Protein AF-A0A3B9I9S1-F1 (afdb_monomer)

Nearest PDB structures (foldseek):
  3bwh-assembly1_A  TM=3.547E-01  e=9.417E+00  Cucurbita moschata

Structure (mmCIF, N/CA/C/O backbone):
data_AF-A0A3B9I9S1-F1
#
_entry.id   AF-A0A3B9I9S1-F1
#
loop_
_atom_site.group_PDB
_atom_site.id
_atom_site.type_symbol
_atom_site.label_atom_id
_atom_site.label_alt_id
_atom_site.label_comp_id
_atom_site.label_asym_id
_atom_site.label_entity_id
_atom_site.label_seq_id
_atom_site.pdbx_PDB_ins_code
_atom_site.Cartn_x
_atom_site.Cartn_y
_atom_site.Cartn_z
_atom_site.occupancy
_atom_site.B_iso_or_equiv
_atom_site.auth_seq_id
_atom_site.auth_comp_id
_atom_site.auth_asym_id
_atom_site.auth_atom_id
_atom_site.pdbx_PDB_model_num
ATOM 1 N N . TYR A 1 1 ? 21.618 24.614 -6.554 1.00 63.88 1 TYR A N 1
ATOM 2 C CA . TYR A 1 1 ? 21.859 23.264 -6.012 1.00 63.88 1 TYR A CA 1
ATOM 3 C C . TYR A 1 1 ? 21.319 23.094 -4.596 1.00 63.88 1 TYR A C 1
ATOM 5 O O . TYR A 1 1 ? 20.390 22.321 -4.433 1.00 63.88 1 TYR A O 1
ATOM 13 N N . GLU A 1 2 ? 21.793 23.833 -3.586 1.00 79.75 2 GLU A N 1
ATOM 14 C CA . GLU A 1 2 ? 21.319 23.652 -2.195 1.00 79.75 2 GLU A CA 1
ATOM 15 C C . GLU A 1 2 ? 19.832 24.021 -2.001 1.00 79.75 2 GLU A C 1
ATOM 17 O O . GLU A 1 2 ? 19.068 23.254 -1.423 1.00 79.75 2 GLU A O 1
ATOM 22 N N . SER A 1 3 ? 19.383 25.135 -2.592 1.00 87.31 3 SER A N 1
ATOM 23 C CA . SER A 1 3 ? 17.965 25.538 -2.574 1.00 87.31 3 SER A CA 1
ATOM 24 C C . SER A 1 3 ? 17.043 24.548 -3.303 1.00 87.31 3 SER A C 1
ATOM 26 O O . SER A 1 3 ? 15.944 24.273 -2.832 1.00 87.31 3 SER A O 1
ATOM 28 N N . GLU A 1 4 ? 17.492 23.968 -4.416 1.00 90.06 4 GLU A N 1
ATOM 29 C CA . GLU A 1 4 ? 16.727 22.968 -5.173 1.00 90.06 4 GLU A CA 1
ATOM 30 C C . GLU A 1 4 ? 16.601 21.651 -4.396 1.00 90.06 4 GLU A C 1
ATOM 32 O O . GLU A 1 4 ? 15.513 21.088 -4.300 1.00 90.06 4 GLU A O 1
ATOM 37 N N . TYR A 1 5 ? 17.690 21.204 -3.762 1.00 93.81 5 TYR A N 1
ATOM 38 C CA . TYR A 1 5 ? 17.679 20.048 -2.869 1.00 93.81 5 TYR A CA 1
ATOM 39 C C . TYR A 1 5 ? 16.697 20.235 -1.701 1.00 93.81 5 TYR A C 1
ATOM 41 O O . TYR A 1 5 ? 15.897 19.342 -1.418 1.00 93.81 5 TYR A O 1
ATOM 49 N N . ILE A 1 6 ? 16.715 21.407 -1.057 1.00 94.75 6 ILE A N 1
ATOM 50 C CA . ILE A 1 6 ? 15.795 21.737 0.042 1.00 94.75 6 ILE A CA 1
ATOM 51 C C . ILE A 1 6 ? 14.343 21.732 -0.445 1.00 94.75 6 ILE A C 1
ATOM 53 O O . ILE A 1 6 ? 13.492 21.110 0.190 1.00 94.75 6 ILE A O 1
ATOM 57 N N . ASN A 1 7 ? 14.058 22.361 -1.587 1.00 94.44 7 ASN A N 1
ATOM 58 C CA . ASN A 1 7 ? 12.709 22.397 -2.152 1.00 94.44 7 ASN A CA 1
ATOM 59 C C . ASN A 1 7 ? 12.191 20.990 -2.478 1.00 94.44 7 ASN A C 1
ATOM 61 O O . ASN A 1 7 ? 11.054 20.661 -2.140 1.00 94.44 7 ASN A O 1
ATOM 65 N N . ASN A 1 8 ? 13.036 20.132 -3.056 1.00 95.56 8 ASN A N 1
ATOM 66 C CA . ASN A 1 8 ? 12.685 18.741 -3.338 1.00 95.56 8 ASN A CA 1
ATOM 67 C C . ASN A 1 8 ? 12.404 17.955 -2.052 1.00 95.56 8 ASN A C 1
ATOM 69 O O . ASN A 1 8 ? 11.427 17.209 -1.988 1.00 95.56 8 ASN A O 1
ATOM 73 N N . LYS A 1 9 ? 13.214 18.150 -1.006 1.00 95.19 9 LYS A N 1
ATOM 74 C CA . LYS A 1 9 ? 12.996 17.510 0.296 1.00 95.19 9 LYS A CA 1
ATOM 75 C C . LYS A 1 9 ? 11.663 17.930 0.918 1.00 95.19 9 LYS A C 1
ATOM 77 O O . LYS A 1 9 ? 10.882 17.063 1.301 1.00 95.19 9 LYS A O 1
ATOM 82 N N . ILE A 1 10 ? 11.378 19.233 0.955 1.00 95.94 10 ILE A N 1
ATOM 83 C CA . ILE A 1 10 ? 10.111 19.774 1.475 1.00 95.94 10 ILE A CA 1
ATOM 84 C C . ILE A 1 10 ? 8.927 19.212 0.686 1.00 95.94 10 ILE A C 1
ATOM 86 O O . ILE A 1 10 ? 7.922 18.812 1.272 1.00 95.94 10 ILE A O 1
ATOM 90 N N . PHE A 1 11 ? 9.044 19.142 -0.640 1.00 96.12 11 PHE A N 1
ATOM 91 C CA . PHE A 1 11 ? 7.992 18.597 -1.489 1.00 96.12 11 PHE A CA 1
ATOM 92 C C . PHE A 1 11 ? 7.713 17.117 -1.188 1.00 96.12 11 PHE A C 1
ATOM 94 O O . PHE A 1 11 ? 6.556 16.735 -1.008 1.00 96.12 11 PHE A O 1
ATOM 101 N N . ILE A 1 12 ? 8.757 16.291 -1.065 1.00 95.88 12 ILE A N 1
ATOM 102 C CA . ILE A 1 12 ? 8.616 14.870 -0.710 1.00 95.88 12 ILE A CA 1
ATOM 103 C C . ILE A 1 12 ? 7.975 14.717 0.676 1.00 95.88 12 ILE A C 1
ATOM 105 O O . ILE A 1 12 ? 7.053 13.918 0.838 1.00 95.88 12 ILE A O 1
ATOM 109 N N . GLU A 1 13 ? 8.416 15.497 1.667 1.00 96.38 13 GLU A N 1
ATOM 110 C CA . GLU A 1 13 ? 7.846 15.483 3.020 1.00 96.38 13 GLU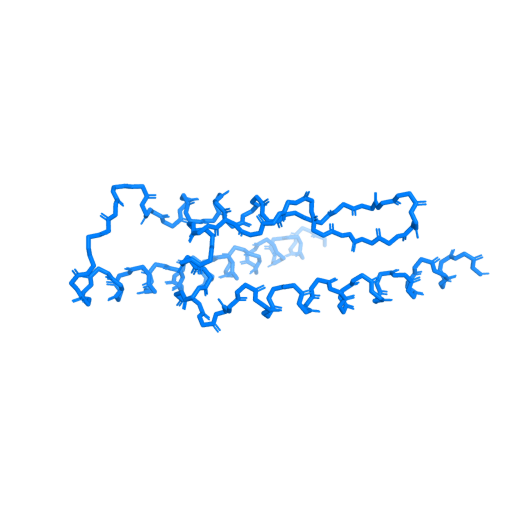 A CA 1
ATOM 111 C C . GLU A 1 13 ? 6.367 15.888 3.022 1.00 96.38 13 GLU A C 1
ATOM 113 O O . GLU A 1 13 ? 5.547 15.254 3.691 1.00 96.38 13 GLU A O 1
ATOM 118 N N . PHE A 1 14 ? 6.003 16.892 2.227 1.00 97.38 14 PHE A N 1
ATOM 119 C CA . PHE A 1 14 ? 4.623 17.335 2.070 1.00 97.38 14 PHE A CA 1
ATOM 120 C C . PHE A 1 14 ? 3.734 16.245 1.454 1.00 97.38 14 PHE A C 1
ATOM 122 O O . PHE A 1 14 ? 2.666 15.939 1.990 1.00 97.38 14 PHE A O 1
ATOM 129 N N . VAL A 1 15 ? 4.190 15.593 0.378 1.00 96.31 15 VAL A N 1
ATOM 130 C CA . VAL A 1 15 ? 3.471 14.467 -0.241 1.00 96.31 15 VAL A CA 1
ATOM 131 C C . VAL A 1 15 ? 3.332 13.303 0.744 1.00 96.31 15 VAL A C 1
ATOM 133 O O . VAL A 1 15 ? 2.238 12.754 0.903 1.00 96.31 15 VAL A O 1
ATOM 136 N N . ALA A 1 16 ? 4.402 12.958 1.464 1.00 93.94 16 ALA A N 1
ATOM 137 C CA . ALA A 1 16 ? 4.371 11.913 2.483 1.00 93.94 16 ALA A CA 1
ATOM 138 C C . ALA A 1 16 ? 3.364 12.230 3.601 1.00 93.94 16 ALA A C 1
ATOM 140 O O . ALA A 1 16 ? 2.650 11.337 4.067 1.00 93.94 16 ALA A O 1
ATOM 141 N N . LEU A 1 17 ? 3.259 13.499 4.008 1.00 95.38 17 LEU A N 1
ATOM 142 C CA . LEU A 1 17 ? 2.297 13.949 5.010 1.00 95.38 17 LEU A CA 1
ATOM 143 C C . LEU A 1 17 ? 0.849 13.811 4.521 1.00 95.38 17 LEU A C 1
ATOM 145 O O . LEU A 1 17 ? 0.002 13.339 5.281 1.00 95.38 17 LEU A O 1
ATOM 149 N N . ILE A 1 18 ? 0.567 14.154 3.260 1.00 94.69 18 ILE A N 1
ATOM 150 C CA . ILE A 1 18 ? -0.760 13.975 2.647 1.00 94.69 18 ILE A CA 1
ATOM 151 C C . ILE A 1 18 ? -1.151 12.495 2.635 1.00 94.69 18 ILE A C 1
ATOM 153 O O . ILE A 1 18 ? -2.247 12.141 3.077 1.00 94.69 18 ILE A O 1
ATOM 157 N N . ILE A 1 19 ? -0.251 11.621 2.173 1.00 90.31 19 ILE A N 1
ATOM 158 C CA . ILE A 1 19 ? -0.498 10.173 2.128 1.00 90.31 19 ILE A CA 1
ATOM 159 C C . ILE A 1 19 ? -0.771 9.652 3.544 1.00 90.31 19 ILE A C 1
ATOM 161 O O . ILE A 1 19 ? -1.781 8.987 3.775 1.00 90.31 19 ILE A O 1
ATOM 165 N N . ARG A 1 20 ? 0.070 10.022 4.519 1.00 91.25 20 ARG A N 1
ATOM 166 C CA . ARG A 1 20 ? -0.090 9.634 5.927 1.00 91.25 20 ARG A CA 1
ATOM 167 C C . ARG A 1 20 ? -1.422 10.110 6.513 1.00 91.25 20 ARG A C 1
ATOM 169 O O . ARG A 1 20 ? -2.071 9.348 7.229 1.00 91.25 20 ARG A O 1
ATOM 176 N N . ASN A 1 21 ? -1.845 11.337 6.203 1.00 93.62 21 ASN A N 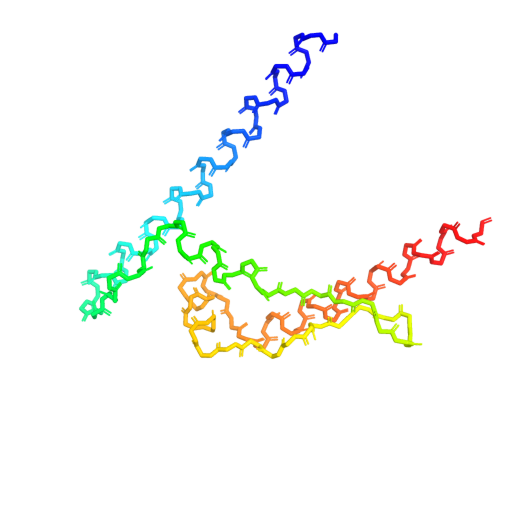1
ATOM 177 C CA . ASN A 1 21 ? -3.124 11.882 6.657 1.00 93.62 21 ASN A CA 1
ATOM 178 C C . ASN A 1 21 ? -4.312 11.110 6.063 1.00 93.62 21 ASN A C 1
ATOM 180 O O . ASN A 1 21 ? -5.241 10.757 6.787 1.00 93.62 21 ASN A O 1
ATOM 184 N N . ARG A 1 22 ? -4.251 10.766 4.772 1.00 91.06 22 ARG A N 1
ATOM 185 C CA . ARG A 1 22 ? -5.281 9.950 4.121 1.00 91.06 22 ARG A CA 1
ATOM 186 C C . ARG A 1 22 ? -5.384 8.558 4.742 1.00 91.06 22 ARG A C 1
ATOM 188 O O . ARG A 1 22 ? -6.490 8.127 5.054 1.00 91.06 22 ARG A O 1
ATOM 195 N N . VAL A 1 23 ? -4.253 7.884 4.967 1.00 89.69 23 VAL A N 1
ATOM 196 C CA . VAL A 1 23 ? -4.220 6.574 5.646 1.00 89.69 23 VAL A CA 1
ATOM 197 C C . VAL A 1 23 ? -4.837 6.681 7.042 1.00 89.69 23 VAL A C 1
ATOM 199 O O . VAL A 1 23 ? -5.665 5.854 7.413 1.00 89.69 23 VAL A O 1
ATOM 202 N N . TYR A 1 24 ? -4.491 7.724 7.802 1.00 90.75 24 TYR A N 1
ATOM 203 C CA . TYR A 1 24 ? -5.067 7.964 9.125 1.00 90.75 24 TYR A CA 1
ATOM 204 C C . TYR A 1 24 ? -6.595 8.113 9.088 1.00 90.75 24 TYR A C 1
ATOM 206 O O . TYR A 1 24 ? -7.281 7.490 9.897 1.00 90.75 24 TYR A O 1
ATOM 214 N N . ASN A 1 25 ? -7.135 8.901 8.155 1.00 90.62 25 ASN A N 1
ATOM 215 C CA . ASN A 1 25 ? -8.580 9.114 8.058 1.00 90.62 25 ASN A CA 1
ATOM 216 C C . ASN A 1 25 ? -9.325 7.829 7.681 1.00 90.62 25 ASN A C 1
ATOM 218 O O . ASN A 1 25 ? -10.327 7.517 8.315 1.00 90.62 25 ASN A O 1
ATOM 222 N N . LEU A 1 26 ? -8.797 7.040 6.740 1.00 88.31 26 LEU A N 1
ATOM 223 C CA . LEU A 1 26 ? -9.386 5.748 6.372 1.00 88.31 26 LEU A CA 1
ATOM 224 C C . LEU A 1 26 ? -9.382 4.765 7.546 1.00 88.31 26 LEU A C 1
ATOM 226 O O . LEU A 1 26 ? -10.382 4.100 7.805 1.00 88.31 26 LEU A O 1
ATOM 230 N N . LEU A 1 27 ? -8.283 4.713 8.306 1.00 86.00 27 LEU A N 1
ATOM 231 C CA . LEU A 1 27 ? -8.224 3.914 9.528 1.00 86.00 27 LEU A CA 1
ATOM 232 C C . LEU A 1 27 ? -9.267 4.377 10.541 1.00 86.00 27 LEU A C 1
ATOM 234 O O . LEU A 1 27 ? -9.991 3.552 11.088 1.00 86.00 27 LEU A O 1
ATOM 238 N N . LYS A 1 28 ? -9.377 5.690 10.761 1.00 85.31 28 LYS A N 1
ATOM 239 C CA . LYS A 1 28 ? -10.339 6.281 11.693 1.00 85.31 28 LYS A CA 1
ATOM 240 C C . LYS A 1 28 ? -11.783 5.962 11.305 1.00 85.31 28 LYS A C 1
ATOM 242 O O . LYS A 1 28 ? -12.555 5.566 12.173 1.00 85.31 28 LYS A O 1
ATOM 247 N N . GLU A 1 29 ? -12.148 6.114 10.035 1.00 86.00 29 GLU A N 1
ATOM 248 C CA . GLU A 1 29 ? -13.485 5.773 9.532 1.00 86.00 29 GLU A CA 1
ATOM 249 C C . GLU A 1 29 ? -13.828 4.308 9.800 1.00 86.00 29 GLU A C 1
ATOM 251 O O . GLU A 1 29 ? -14.939 4.000 10.231 1.00 86.00 29 GLU A O 1
ATOM 256 N N . GLU A 1 30 ? -12.856 3.414 9.641 1.00 79.69 30 GLU A N 1
ATOM 257 C CA . GLU A 1 30 ? -13.066 1.988 9.861 1.00 79.69 30 GLU A CA 1
ATOM 258 C C . GLU A 1 30 ? -13.179 1.601 11.341 1.00 79.69 30 GLU A C 1
ATOM 260 O O . GLU A 1 30 ? -13.890 0.647 11.668 1.00 79.69 30 GLU A O 1
ATOM 265 N N . VAL A 1 31 ? -12.585 2.385 12.257 1.00 76.75 31 VAL A N 1
ATOM 266 C CA . VAL A 1 31 ? -12.894 2.295 13.700 1.00 76.75 31 VAL A CA 1
ATOM 267 C C . VAL A 1 31 ? -14.356 2.665 13.926 1.00 76.75 31 VAL A C 1
ATOM 269 O O . VAL A 1 31 ? -15.083 1.974 14.639 1.00 76.75 31 VAL A O 1
ATOM 272 N N . LEU A 1 32 ? -14.782 3.786 13.336 1.00 78.12 32 LEU A N 1
ATOM 273 C CA . LEU A 1 32 ? -16.084 4.395 13.597 1.00 78.12 32 LEU A CA 1
ATOM 274 C C . LEU A 1 32 ? -17.247 3.540 13.080 1.00 78.12 32 LEU A C 1
ATOM 276 O O . LEU A 1 32 ? -18.311 3.553 13.691 1.00 78.12 32 LEU A O 1
ATOM 280 N N . LYS A 1 33 ? -17.046 2.737 12.026 1.00 79.56 33 LYS A N 1
ATOM 281 C CA . LYS A 1 33 ? -18.045 1.780 11.506 1.00 79.56 33 LYS A CA 1
ATOM 282 C C . LYS A 1 33 ? -18.273 0.548 12.401 1.00 79.56 33 LYS A C 1
ATOM 284 O O . LYS A 1 33 ? -18.919 -0.407 11.981 1.00 79.56 33 LYS A O 1
ATOM 289 N N . GLY A 1 34 ? -17.758 0.542 13.633 1.00 65.75 34 GLY A N 1
ATOM 290 C CA . GLY A 1 34 ? -17.937 -0.561 14.583 1.00 65.75 34 GLY A CA 1
ATOM 291 C C . GLY A 1 34 ? -16.953 -1.715 14.382 1.00 65.75 34 GLY A C 1
ATOM 292 O O . GLY A 1 34 ? -17.106 -2.778 14.987 1.00 65.75 34 GLY A O 1
ATOM 293 N N . GLY A 1 35 ? -15.920 -1.518 13.560 1.00 64.12 35 GLY A N 1
ATOM 294 C CA . GLY A 1 35 ? -14.829 -2.469 13.438 1.00 64.12 35 GLY A CA 1
ATOM 295 C C . GLY A 1 35 ? -14.014 -2.527 14.730 1.00 64.12 35 GLY A C 1
ATOM 296 O O . GLY A 1 35 ? -13.551 -1.505 15.236 1.00 64.12 35 GLY A O 1
ATOM 297 N N . LYS A 1 36 ? -13.748 -3.735 15.251 1.00 58.34 36 LYS A N 1
ATOM 298 C CA . LYS A 1 36 ? -12.604 -3.921 16.156 1.00 58.34 36 LYS A CA 1
ATOM 299 C C . LYS A 1 36 ? -11.353 -3.625 15.344 1.00 58.34 36 LYS A C 1
ATOM 301 O O . LYS A 1 36 ? -10.939 -4.454 14.533 1.00 58.34 36 LYS A O 1
ATOM 306 N N . ILE A 1 37 ? -10.772 -2.452 15.555 1.00 58.28 37 ILE A N 1
ATOM 307 C CA . ILE A 1 37 ? -9.437 -2.146 15.061 1.00 58.28 37 ILE A CA 1
ATOM 308 C C . ILE A 1 37 ? -8.467 -2.912 15.948 1.00 58.28 37 ILE A C 1
ATOM 310 O O . ILE A 1 37 ? -8.390 -2.642 17.152 1.00 58.28 37 ILE A O 1
ATOM 314 N N . PRO A 1 38 ? -7.753 -3.910 15.411 1.00 61.84 38 PRO A N 1
ATOM 315 C CA . PRO A 1 38 ? -6.734 -4.576 16.192 1.00 61.84 38 PRO A CA 1
ATOM 316 C C . PRO A 1 38 ? -5.676 -3.546 16.609 1.00 61.84 38 PRO A C 1
ATOM 318 O O . PRO A 1 38 ? -5.361 -2.645 15.835 1.00 61.84 38 PRO A O 1
ATOM 321 N N . ARG A 1 39 ? -5.086 -3.678 17.805 1.00 59.81 39 ARG A N 1
ATOM 322 C CA . ARG A 1 39 ? -4.086 -2.719 18.338 1.00 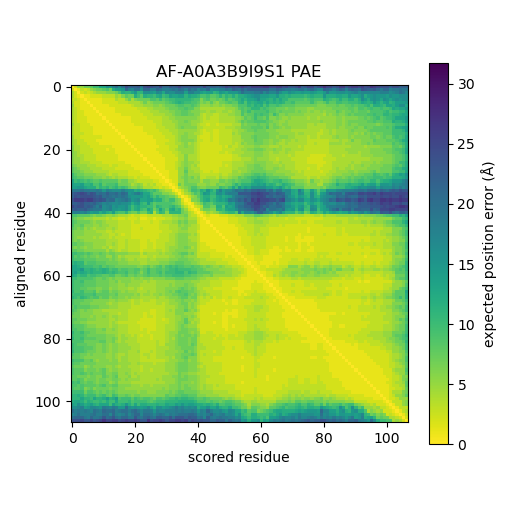59.81 39 ARG A CA 1
ATOM 323 C C . ARG A 1 39 ? -2.884 -2.465 17.412 1.00 59.81 39 ARG A C 1
ATOM 325 O O . ARG A 1 39 ? -2.141 -1.518 17.634 1.00 59.81 39 ARG A O 1
ATOM 332 N N . PHE A 1 40 ? -2.703 -3.286 16.383 1.00 60.56 40 PHE A N 1
ATOM 333 C CA . PHE A 1 40 ? -1.677 -3.135 15.362 1.00 60.56 40 PHE A CA 1
ATOM 334 C C . PHE A 1 40 ? -2.054 -2.202 14.194 1.00 60.56 40 PHE A C 1
ATOM 336 O O . PHE A 1 40 ? -1.200 -1.945 13.369 1.00 60.56 40 PHE A O 1
ATOM 343 N N . MET A 1 41 ? -3.263 -1.643 14.079 1.00 71.62 41 MET A N 1
ATOM 344 C CA . MET A 1 41 ? -3.651 -0.782 12.937 1.00 71.62 41 MET A CA 1
ATOM 345 C C . MET A 1 41 ? -3.245 0.695 13.134 1.00 71.62 41 MET A C 1
ATOM 347 O O . MET A 1 41 ? -4.062 1.614 13.124 1.00 71.62 41 MET A O 1
ATOM 351 N N . THR A 1 42 ? -1.952 0.936 13.347 1.00 86.50 42 THR A N 1
ATOM 352 C CA . THR A 1 42 ? -1.370 2.286 13.261 1.00 86.50 42 THR A CA 1
ATOM 353 C C . THR A 1 42 ? -1.008 2.604 11.813 1.00 86.50 42 THR A C 1
ATOM 355 O O . THR A 1 42 ? -0.774 1.689 11.025 1.00 86.50 42 THR A O 1
ATOM 358 N N . VAL A 1 43 ? -0.893 3.890 11.456 1.00 88.50 43 VAL A N 1
ATOM 359 C CA . VAL A 1 43 ? -0.468 4.278 10.097 1.00 88.50 43 VAL A CA 1
ATOM 360 C C . VAL A 1 43 ? 0.851 3.598 9.715 1.00 88.50 43 VAL A C 1
ATOM 362 O O . VAL A 1 43 ? 0.952 3.039 8.630 1.00 88.50 43 VAL A O 1
ATOM 365 N N . SER A 1 44 ? 1.826 3.562 10.628 1.00 89.75 44 SER A N 1
ATOM 366 C CA . SER A 1 44 ? 3.115 2.905 10.389 1.00 89.75 44 SER A CA 1
ATOM 367 C C . SER A 1 44 ? 2.976 1.402 10.149 1.00 89.75 44 SER A C 1
ATOM 369 O O . SER A 1 44 ? 3.585 0.874 9.229 1.00 89.75 44 SER A O 1
ATOM 371 N N . SER A 1 45 ? 2.161 0.700 10.941 1.00 88.81 45 SER A N 1
ATOM 372 C CA . SER A 1 45 ? 1.984 -0.743 10.756 1.00 88.81 45 SER A CA 1
ATOM 373 C C . SER A 1 45 ? 1.226 -1.080 9.476 1.00 88.81 45 SER A C 1
ATOM 375 O O . SER A 1 45 ? 1.491 -2.119 8.882 1.00 88.81 45 SER A O 1
ATOM 377 N N . VAL A 1 46 ? 0.281 -0.233 9.063 1.00 89.62 46 VAL A N 1
ATOM 378 C CA . VAL A 1 46 ? -0.449 -0.411 7.804 1.00 89.62 46 VAL A CA 1
ATOM 379 C C . VAL A 1 46 ? 0.487 -0.244 6.618 1.00 89.62 46 VAL A C 1
ATOM 381 O O . VAL A 1 46 ? 0.486 -1.096 5.738 1.00 89.62 46 VAL A O 1
ATOM 384 N N . LEU A 1 47 ? 1.320 0.801 6.624 1.00 91.06 47 LEU A N 1
ATOM 385 C CA . LEU A 1 47 ? 2.335 0.993 5.588 1.00 91.06 47 LEU A CA 1
ATOM 386 C C . LEU A 1 47 ? 3.299 -0.199 5.544 1.00 91.06 47 LEU A C 1
ATOM 388 O O . LEU A 1 47 ? 3.444 -0.805 4.493 1.00 91.06 47 LEU A O 1
ATOM 392 N N . ASN A 1 48 ? 3.825 -0.633 6.693 1.00 91.81 48 ASN A N 1
ATOM 393 C CA . ASN A 1 48 ? 4.713 -1.797 6.765 1.00 91.81 48 ASN A CA 1
ATOM 394 C C . ASN A 1 48 ? 4.067 -3.100 6.256 1.00 91.81 48 ASN A C 1
ATOM 396 O O . ASN A 1 48 ? 4.770 -3.983 5.775 1.00 91.81 48 ASN A O 1
ATOM 400 N N . GLU A 1 49 ? 2.753 -3.278 6.416 1.00 91.94 49 GLU A N 1
ATOM 401 C CA . GLU A 1 49 ? 2.050 -4.471 5.929 1.00 91.94 49 GLU A CA 1
ATOM 402 C C . GLU A 1 49 ? 1.809 -4.420 4.416 1.00 91.94 49 GLU A C 1
ATOM 404 O O . GLU A 1 49 ? 1.930 -5.445 3.741 1.00 91.94 49 GLU A O 1
ATOM 409 N N . LEU A 1 50 ? 1.498 -3.234 3.884 1.00 91.69 50 LEU A N 1
ATOM 410 C CA . LEU A 1 50 ? 1.336 -3.003 2.449 1.00 91.69 50 LEU A CA 1
ATOM 411 C C . LEU A 1 50 ? 2.678 -3.038 1.703 1.00 91.69 50 LEU A C 1
ATOM 413 O O . LEU A 1 50 ? 2.718 -3.561 0.595 1.00 91.69 50 LEU A O 1
ATOM 417 N N . ASP A 1 51 ? 3.772 -2.583 2.321 1.00 93.38 51 ASP A N 1
ATOM 418 C CA . ASP A 1 51 ? 5.131 -2.632 1.756 1.00 93.38 51 ASP A CA 1
ATOM 419 C C . ASP A 1 51 ? 5.601 -4.068 1.472 1.00 93.38 51 ASP A C 1
ATOM 421 O O . ASP A 1 51 ? 6.430 -4.292 0.597 1.00 93.38 51 ASP A O 1
ATOM 425 N N . LYS A 1 52 ? 5.033 -5.069 2.160 1.00 94.50 52 LYS A N 1
ATOM 426 C CA . LYS A 1 52 ? 5.308 -6.494 1.895 1.00 94.50 52 LYS A CA 1
ATOM 427 C C . LYS A 1 52 ? 4.719 -6.988 0.569 1.00 94.50 52 LYS A C 1
ATOM 429 O O . LYS A 1 52 ? 5.020 -8.111 0.158 1.00 94.50 52 LYS A O 1
ATOM 434 N N . ILE A 1 53 ? 3.843 -6.214 -0.076 1.00 95.25 53 ILE A N 1
ATOM 435 C CA . ILE A 1 53 ? 3.341 -6.508 -1.421 1.00 95.25 53 ILE A CA 1
ATOM 436 C C . ILE A 1 53 ? 4.440 -6.121 -2.412 1.00 95.25 53 ILE A C 1
ATOM 438 O O . ILE A 1 53 ? 4.499 -5.006 -2.922 1.00 95.25 53 ILE A O 1
ATOM 442 N N . GLU A 1 54 ? 5.331 -7.070 -2.671 1.00 94.94 54 GLU A N 1
ATOM 443 C CA . GLU A 1 54 ? 6.500 -6.877 -3.524 1.00 94.94 54 GLU A CA 1
ATOM 444 C C . GLU A 1 54 ? 6.317 -7.575 -4.875 1.00 94.94 54 GLU A C 1
ATOM 446 O O . GLU A 1 54 ? 5.686 -8.632 -4.964 1.00 94.94 54 GLU A O 1
ATOM 451 N N . MET A 1 55 ? 6.933 -7.021 -5.921 1.00 96.06 55 MET A N 1
ATOM 452 C CA . MET A 1 55 ? 7.120 -7.704 -7.201 1.00 96.06 55 MET A CA 1
ATOM 453 C C . MET A 1 55 ? 8.592 -8.075 -7.393 1.00 96.06 55 MET A C 1
ATOM 455 O O . MET A 1 55 ? 9.477 -7.281 -7.084 1.00 96.06 55 MET A O 1
ATOM 459 N N . ILE A 1 56 ? 8.856 -9.269 -7.920 1.00 95.38 56 ILE A N 1
ATOM 460 C CA . ILE A 1 56 ? 10.199 -9.782 -8.215 1.00 95.38 56 ILE A CA 1
ATOM 461 C C . ILE A 1 56 ? 10.305 -10.181 -9.685 1.00 95.38 56 ILE A C 1
ATOM 463 O O . ILE A 1 56 ? 9.327 -10.645 -10.271 1.00 95.38 56 ILE A O 1
ATOM 467 N N . LYS A 1 57 ? 11.491 -10.008 -10.278 1.00 94.00 57 LYS A N 1
ATOM 468 C CA . LYS A 1 57 ? 11.767 -10.468 -11.642 1.00 94.00 57 LYS A CA 1
ATOM 469 C C . LYS A 1 57 ? 11.977 -11.984 -11.621 1.00 94.00 57 LYS A C 1
ATOM 471 O O . LYS A 1 57 ? 12.833 -12.478 -10.889 1.00 94.00 57 LYS A O 1
ATOM 476 N N . GLY A 1 58 ? 11.139 -12.705 -12.356 1.00 89.88 58 GLY A N 1
ATOM 477 C CA . GLY A 1 58 ? 11.217 -14.149 -12.521 1.00 89.88 58 GLY A CA 1
ATOM 478 C C . GLY A 1 58 ? 12.247 -14.558 -13.571 1.00 89.88 58 GLY A C 1
ATOM 479 O O . GLY A 1 58 ? 12.807 -13.728 -14.284 1.00 89.88 58 GLY A O 1
ATOM 480 N N . ASN A 1 59 ? 12.458 -15.869 -13.696 1.00 89.69 59 ASN A N 1
ATOM 481 C CA . ASN A 1 59 ? 13.340 -16.451 -14.716 1.00 89.69 59 ASN A CA 1
ATOM 482 C C . ASN A 1 59 ? 12.798 -16.290 -16.148 1.00 89.69 59 ASN A C 1
ATOM 484 O O . ASN A 1 59 ? 13.505 -16.573 -17.106 1.00 89.69 59 ASN A O 1
ATOM 488 N N . ASP A 1 60 ? 11.538 -15.882 -16.291 1.00 89.19 60 ASP A N 1
ATOM 489 C CA . ASP A 1 60 ? 10.886 -15.552 -17.557 1.00 89.19 60 ASP A CA 1
ATOM 490 C C . ASP A 1 60 ? 11.074 -14.075 -17.955 1.00 89.19 60 ASP A C 1
ATOM 492 O O . ASP A 1 60 ? 10.367 -13.586 -18.835 1.00 89.19 60 ASP A O 1
ATOM 496 N N . ASP A 1 61 ? 11.985 -13.362 -17.280 1.00 87.75 61 ASP A N 1
ATOM 497 C CA . ASP A 1 61 ? 12.259 -11.927 -17.426 1.00 87.75 61 ASP A CA 1
ATOM 498 C C . ASP A 1 61 ? 11.052 -11.007 -17.178 1.00 87.75 61 ASP A C 1
ATOM 500 O O . ASP A 1 61 ? 11.102 -9.806 -17.459 1.00 87.75 61 ASP A O 1
ATOM 504 N N . LYS A 1 62 ? 9.978 -11.532 -16.580 1.00 91.19 62 LYS A N 1
ATOM 505 C CA . LYS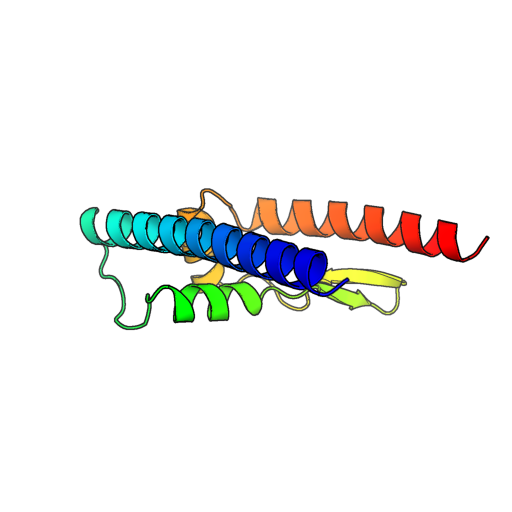 A 1 62 ? 8.788 -10.764 -16.203 1.00 91.19 62 LYS A CA 1
ATOM 506 C C . LYS A 1 62 ? 8.758 -10.500 -14.709 1.00 91.19 62 LYS A C 1
ATOM 508 O O . LYS A 1 62 ? 9.314 -11.251 -13.910 1.00 91.19 62 LYS A O 1
ATOM 513 N N . TYR A 1 63 ? 8.092 -9.420 -14.319 1.00 95.38 63 TYR A N 1
ATOM 514 C CA . TYR A 1 63 ? 7.900 -9.091 -12.916 1.00 95.38 63 TYR A CA 1
ATOM 515 C C . TYR A 1 63 ? 6.592 -9.699 -12.411 1.00 95.38 63 TYR A C 1
ATOM 517 O O . TYR A 1 63 ? 5.515 -9.419 -12.930 1.00 95.38 63 TYR A O 1
ATOM 525 N N . HIS A 1 64 ? 6.671 -10.482 -11.342 1.00 94.19 64 HIS A N 1
ATOM 526 C CA . HIS A 1 64 ? 5.519 -11.139 -10.725 1.00 94.19 64 HIS A CA 1
ATOM 527 C C . HIS A 1 64 ? 5.381 -10.710 -9.276 1.00 94.19 64 HIS A C 1
ATOM 529 O O . HIS A 1 64 ? 6.379 -10.400 -8.629 1.00 94.19 64 HIS A O 1
ATOM 535 N N . LEU A 1 65 ? 4.162 -10.735 -8.734 1.00 95.44 65 LEU A N 1
ATOM 536 C CA . LEU A 1 65 ? 3.984 -10.618 -7.287 1.00 95.44 65 LEU A CA 1
ATOM 537 C C . LEU A 1 65 ? 4.764 -11.741 -6.595 1.00 95.44 65 LEU A C 1
ATOM 539 O O . LEU A 1 65 ? 4.562 -12.918 -6.891 1.00 95.44 65 LEU A O 1
ATOM 543 N N . LYS A 1 66 ? 5.644 -11.367 -5.664 1.00 94.56 66 LYS A N 1
ATOM 544 C CA . LYS A 1 66 ? 6.497 -12.295 -4.911 1.00 94.56 66 LYS A CA 1
ATOM 545 C C . LYS A 1 66 ? 5.672 -13.299 -4.119 1.00 94.56 66 LYS A C 1
ATOM 547 O O . LYS A 1 66 ? 6.002 -14.479 -4.066 1.00 94.56 66 LYS A O 1
ATOM 552 N N . TYR A 1 67 ? 4.590 -12.809 -3.521 1.00 93.25 67 TYR A N 1
ATOM 553 C CA . TYR A 1 67 ? 3.621 -13.599 -2.782 1.00 93.25 67 TYR A CA 1
ATOM 554 C C . TYR A 1 67 ? 2.203 -13.187 -3.164 1.00 93.25 67 TYR A C 1
ATOM 556 O O . TYR A 1 67 ? 1.952 -12.080 -3.641 1.00 93.25 67 TYR A O 1
ATOM 564 N N . THR A 1 68 ? 1.254 -14.083 -2.911 1.00 93.19 68 THR A N 1
ATOM 565 C CA . THR A 1 68 ? -0.167 -13.754 -3.025 1.00 93.19 68 THR A CA 1
ATOM 566 C C . THR A 1 68 ? -0.569 -12.780 -1.917 1.00 93.19 68 THR A 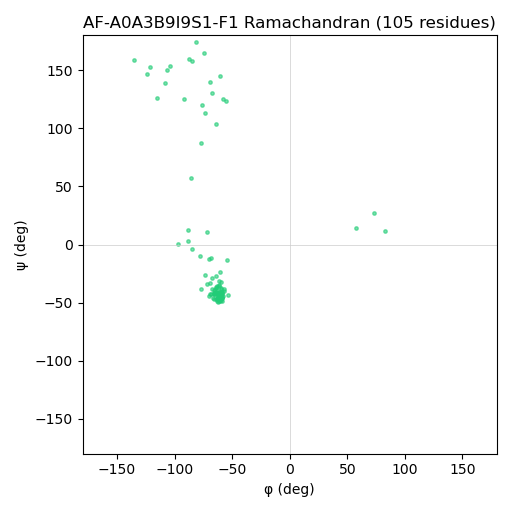C 1
ATOM 568 O O . THR A 1 68 ? -0.163 -12.953 -0.771 1.00 93.19 68 THR A O 1
ATOM 571 N N . VAL A 1 69 ? -1.416 -11.800 -2.250 1.00 94.56 69 VAL A N 1
ATOM 572 C CA . VAL A 1 69 ? -2.004 -10.864 -1.277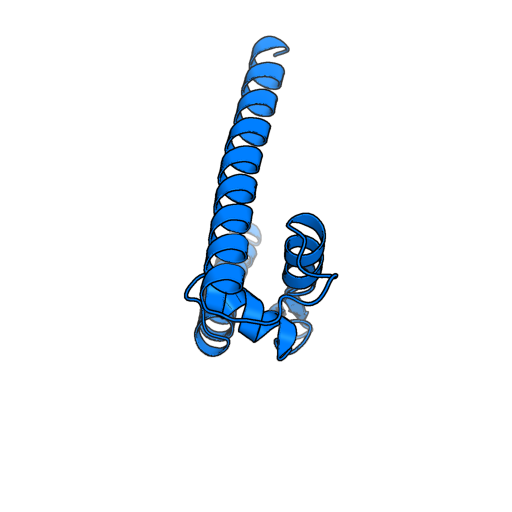 1.00 94.56 69 VAL A CA 1
ATOM 573 C C . VAL A 1 69 ? -2.731 -11.644 -0.173 1.00 94.56 69 VAL A C 1
ATOM 575 O O . VAL A 1 69 ? -3.622 -12.455 -0.467 1.00 94.56 69 VAL A O 1
ATOM 578 N N . THR A 1 70 ? -2.330 -11.408 1.078 1.00 93.81 70 THR A N 1
ATOM 579 C CA . THR A 1 70 ? -2.905 -12.035 2.280 1.00 93.81 70 THR A CA 1
ATOM 580 C C . THR A 1 70 ? -4.274 -11.440 2.622 1.00 93.81 70 THR A C 1
ATOM 582 O O . THR A 1 70 ? -4.615 -10.358 2.157 1.00 93.81 70 THR A O 1
ATOM 585 N N . GLU A 1 71 ? -5.058 -12.097 3.482 1.00 90.81 71 GLU A N 1
ATOM 586 C CA . GLU A 1 71 ? -6.356 -11.561 3.933 1.00 90.81 71 GLU A CA 1
ATOM 587 C C . GLU A 1 71 ? -6.220 -10.223 4.675 1.00 90.81 71 GLU A C 1
ATOM 589 O O . GLU A 1 71 ? -7.060 -9.335 4.536 1.00 90.81 71 GLU A O 1
ATOM 594 N N . ILE A 1 72 ? -5.143 -10.055 5.455 1.00 88.94 72 ILE A N 1
ATOM 595 C CA . ILE A 1 72 ? -4.865 -8.798 6.159 1.00 88.94 72 ILE A CA 1
ATOM 596 C C . ILE A 1 72 ? -4.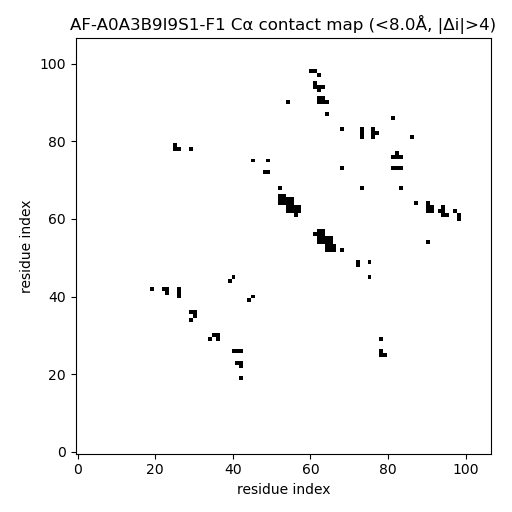571 -7.695 5.141 1.00 88.94 72 ILE A C 1
ATOM 598 O O . ILE A 1 72 ? -5.143 -6.611 5.237 1.00 88.94 72 ILE A O 1
ATOM 602 N N . GLN A 1 73 ? -3.722 -7.976 4.151 1.00 92.31 73 GLN A N 1
ATOM 603 C CA . GLN A 1 73 ? -3.411 -7.033 3.081 1.00 92.31 73 GLN A CA 1
ATOM 604 C C . GLN A 1 73 ? -4.650 -6.700 2.250 1.00 92.31 73 GLN A C 1
ATOM 606 O O . GLN A 1 73 ? -4.897 -5.531 1.986 1.00 92.31 73 GLN A O 1
ATOM 611 N N . GLU A 1 74 ? -5.468 -7.690 1.892 1.00 92.56 74 GLU A N 1
ATOM 612 C CA . GLU A 1 74 ? -6.719 -7.484 1.157 1.00 92.56 74 GLU A CA 1
ATOM 613 C C . GLU A 1 74 ? -7.698 -6.615 1.949 1.00 92.56 74 GLU A C 1
ATOM 615 O O . GLU A 1 74 ? -8.261 -5.668 1.406 1.00 92.56 74 GLU A O 1
ATOM 620 N N . ARG A 1 75 ? -7.845 -6.852 3.257 1.00 88.19 75 ARG A N 1
ATOM 621 C CA . ARG A 1 75 ? -8.654 -5.987 4.122 1.00 88.19 75 ARG A CA 1
ATOM 622 C C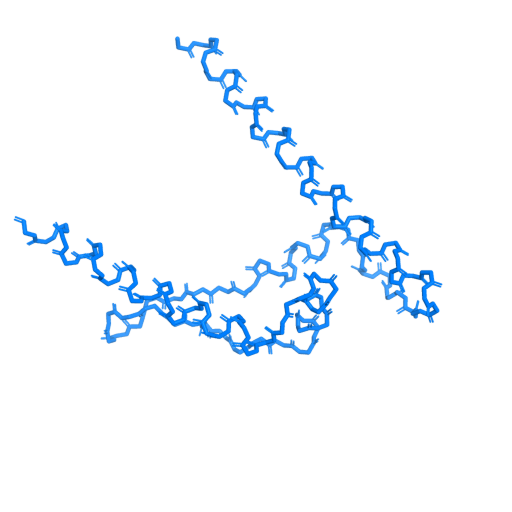 . ARG A 1 75 ? -8.133 -4.552 4.136 1.00 88.19 75 ARG A C 1
ATOM 624 O O . ARG A 1 75 ? -8.937 -3.631 4.049 1.00 88.19 75 ARG A O 1
ATOM 631 N N . LEU A 1 76 ? -6.818 -4.356 4.242 1.00 88.75 76 LEU A N 1
ATOM 632 C CA . LEU A 1 76 ? -6.212 -3.023 4.211 1.00 88.75 76 LEU A CA 1
ATOM 633 C C . LEU A 1 76 ? -6.434 -2.341 2.863 1.00 88.75 76 LEU A C 1
ATOM 635 O O . LEU A 1 76 ? -6.870 -1.198 2.836 1.00 88.75 76 LEU A O 1
ATOM 639 N N . LEU A 1 77 ? -6.198 -3.041 1.756 1.00 91.19 77 LEU A N 1
ATOM 640 C CA . LEU A 1 77 ? -6.431 -2.548 0.399 1.00 91.19 77 LEU A CA 1
ATOM 641 C C . LEU A 1 77 ? -7.898 -2.157 0.179 1.00 91.19 77 LEU A C 1
ATOM 643 O O . LEU A 1 77 ? -8.163 -1.084 -0.366 1.00 91.19 77 LEU A O 1
ATOM 647 N N . ASN A 1 78 ? -8.843 -2.950 0.690 1.00 89.94 78 ASN A N 1
ATOM 648 C CA . ASN A 1 78 ? -10.272 -2.654 0.605 1.00 89.94 78 ASN A CA 1
ATOM 649 C C . ASN A 1 78 ? -10.634 -1.339 1.313 1.00 89.94 78 ASN A C 1
ATOM 651 O O . ASN A 1 78 ? -11.510 -0.619 0.839 1.00 89.94 78 ASN A O 1
ATOM 655 N N . MET A 1 79 ? -9.924 -0.960 2.384 1.00 86.38 79 MET A N 1
ATOM 656 C CA . MET A 1 79 ? -10.099 0.359 3.015 1.00 86.38 79 MET A CA 1
ATOM 657 C C . MET A 1 79 ? -9.712 1.507 2.072 1.00 86.38 79 MET A C 1
ATOM 659 O O . MET A 1 79 ? -10.257 2.600 2.180 1.00 86.38 79 MET A O 1
ATOM 663 N N . PHE A 1 80 ? -8.803 1.268 1.124 1.00 85.94 80 PHE A N 1
ATOM 664 C CA . PHE A 1 80 ? -8.455 2.213 0.056 1.00 85.94 80 PHE A CA 1
ATOM 665 C C . PHE A 1 80 ? -9.338 2.066 -1.193 1.00 85.94 80 PHE A C 1
ATOM 667 O O . PHE A 1 80 ? -9.105 2.769 -2.176 1.00 85.94 80 PHE A O 1
ATOM 674 N N . GLY A 1 81 ? -10.342 1.182 -1.166 1.00 89.88 81 GLY A N 1
ATOM 675 C CA . GLY A 1 81 ? -11.188 0.869 -2.317 1.00 89.88 81 GLY A CA 1
ATOM 676 C C . GLY A 1 81 ? -10.480 0.034 -3.384 1.00 89.88 81 GLY A C 1
ATOM 677 O O . GLY A 1 81 ? -10.809 0.163 -4.558 1.00 89.88 81 GLY A O 1
ATOM 678 N N . LEU A 1 82 ? -9.485 -0.768 -2.993 1.00 92.88 82 LEU A N 1
ATOM 679 C CA . LEU A 1 82 ? -8.735 -1.652 -3.881 1.00 92.88 82 LEU A CA 1
ATOM 680 C C . LEU A 1 82 ? -8.974 -3.112 -3.501 1.00 92.88 82 LEU A C 1
ATOM 682 O O . LEU A 1 82 ? -8.720 -3.513 -2.370 1.00 92.88 82 LEU A O 1
ATOM 686 N N . SER A 1 83 ? -9.386 -3.918 -4.469 1.00 94.50 83 SER A N 1
ATOM 687 C CA . SER A 1 83 ? -9.507 -5.367 -4.318 1.00 94.50 83 SER A CA 1
ATOM 688 C C . SER A 1 83 ? -8.201 -6.094 -4.645 1.00 94.50 83 SER A C 1
ATOM 690 O O . SER A 1 83 ? -7.339 -5.608 -5.387 1.00 94.50 83 SER A O 1
ATOM 692 N N . LYS A 1 84 ? -8.068 -7.326 -4.152 1.00 94.50 84 LYS A N 1
ATOM 693 C CA . LYS A 1 84 ? -6.955 -8.217 -4.504 1.00 94.50 84 LYS A CA 1
ATOM 694 C C . LYS A 1 84 ? -6.850 -8.464 -6.015 1.00 94.50 84 LYS A C 1
ATOM 696 O O . LYS A 1 84 ? -5.744 -8.510 -6.555 1.00 94.50 84 LYS A O 1
ATOM 701 N N . GLN A 1 85 ? -7.983 -8.593 -6.703 1.00 95.19 85 GLN A N 1
ATOM 702 C CA . GLN A 1 85 ? -8.048 -8.787 -8.153 1.00 95.19 85 GLN A CA 1
ATOM 703 C C . GLN A 1 85 ? -7.521 -7.558 -8.900 1.00 95.19 85 GLN A C 1
ATOM 705 O O . GLN A 1 85 ? -6.794 -7.697 -9.884 1.00 95.19 85 GLN A O 1
ATOM 710 N N . GLU A 1 86 ? -7.831 -6.351 -8.421 1.00 95.44 86 GLU A N 1
ATOM 711 C CA . GLU A 1 86 ? -7.284 -5.121 -8.994 1.00 95.44 86 GLU A CA 1
ATOM 712 C C . GLU A 1 86 ? -5.776 -5.008 -8.800 1.00 95.44 86 GLU A C 1
ATOM 714 O O . GLU A 1 86 ? -5.093 -4.582 -9.731 1.00 95.44 86 GLU A O 1
ATOM 719 N N . ILE A 1 87 ? -5.247 -5.405 -7.639 1.00 95.25 87 ILE A N 1
ATOM 720 C CA . ILE A 1 87 ? -3.796 -5.438 -7.409 1.00 95.25 87 ILE A CA 1
ATOM 721 C C . ILE A 1 87 ? -3.112 -6.403 -8.371 1.00 95.25 87 ILE A C 1
ATOM 723 O O . ILE A 1 87 ? -2.126 -6.029 -9.002 1.00 95.25 87 ILE A O 1
ATOM 727 N N . TRP A 1 88 ? -3.666 -7.600 -8.553 1.00 95.06 88 TRP A N 1
ATOM 728 C CA . TRP A 1 88 ? -3.133 -8.570 -9.507 1.00 95.06 88 TRP A CA 1
ATOM 729 C C . TRP A 1 88 ? -3.182 -8.057 -10.955 1.00 95.06 88 TRP A C 1
ATOM 731 O O . TRP A 1 88 ? -2.192 -8.120 -11.681 1.00 95.06 88 TRP A O 1
ATOM 741 N N . ARG A 1 89 ? -4.303 -7.462 -11.380 1.00 96.50 89 ARG A N 1
ATOM 742 C CA . ARG A 1 89 ? -4.409 -6.861 -12.719 1.00 96.50 89 ARG A CA 1
ATOM 743 C C . ARG A 1 89 ? -3.377 -5.746 -12.910 1.00 96.50 89 ARG A C 1
ATOM 745 O O . ARG A 1 89 ? -2.696 -5.703 -13.929 1.00 96.50 89 ARG A O 1
ATOM 752 N N . LYS A 1 90 ? -3.240 -4.855 -11.923 1.00 95.62 90 LYS A N 1
ATOM 753 C CA . LYS A 1 90 ? -2.262 -3.759 -11.958 1.00 95.62 90 LYS A CA 1
ATOM 754 C C . LYS A 1 90 ? -0.824 -4.277 -11.982 1.00 95.62 90 LYS A C 1
ATOM 756 O O . LYS A 1 90 ? 0.004 -3.665 -12.648 1.00 95.62 90 LYS A O 1
ATOM 761 N N . SER A 1 91 ? -0.521 -5.384 -11.298 1.00 95.50 91 SER A N 1
ATOM 762 C CA . SER A 1 91 ? 0.820 -5.973 -11.329 1.00 95.50 91 SER A CA 1
ATOM 763 C C . SER A 1 91 ? 1.156 -6.536 -12.710 1.00 95.50 91 SER A C 1
ATOM 765 O O . SER A 1 91 ? 2.273 -6.348 -13.178 1.00 95.50 91 SER A O 1
ATOM 767 N N . LEU A 1 92 ? 0.191 -7.153 -13.402 1.00 95.19 92 LEU A N 1
ATOM 768 C CA . LEU A 1 92 ? 0.385 -7.591 -14.789 1.00 95.19 92 LEU A CA 1
ATOM 769 C C . LEU A 1 92 ? 0.659 -6.409 -15.725 1.00 95.19 92 LEU A C 1
ATOM 771 O O . LEU A 1 92 ? 1.659 -6.404 -16.437 1.00 95.19 92 LEU A O 1
ATOM 775 N N . GLU A 1 93 ? -0.170 -5.365 -15.655 1.00 96.38 93 GLU A N 1
ATOM 776 C CA . GLU A 1 93 ? 0.019 -4.154 -16.465 1.00 96.38 93 GLU A CA 1
ATOM 777 C C . GLU A 1 93 ? 1.368 -3.480 -16.200 1.00 96.38 93 GLU A C 1
ATOM 779 O O . GLU A 1 93 ? 1.994 -2.942 -17.115 1.00 96.38 93 GLU A O 1
ATOM 784 N N . LEU A 1 94 ? 1.819 -3.485 -14.943 1.00 95.69 94 LEU A N 1
ATOM 785 C CA . LEU A 1 94 ? 3.122 -2.951 -14.572 1.00 95.69 94 LEU A CA 1
ATOM 786 C C . LEU A 1 94 ? 4.257 -3.816 -15.126 1.00 95.69 94 LEU A C 1
ATOM 788 O O . LEU A 1 94 ? 5.214 -3.264 -15.663 1.00 95.69 94 LEU A O 1
ATOM 792 N N . SER A 1 95 ? 4.140 -5.142 -15.052 1.00 95.81 95 SER A N 1
ATOM 793 C CA . SER A 1 95 ? 5.121 -6.059 -15.636 1.00 95.81 95 SER A CA 1
ATOM 794 C C . SER A 1 95 ? 5.273 -5.844 -17.140 1.00 95.81 95 SER A C 1
ATOM 796 O O . SER A 1 95 ? 6.396 -5.759 -17.631 1.00 95.81 95 SER A O 1
ATOM 798 N N . ASP A 1 96 ? 4.166 -5.698 -17.871 1.00 94.25 96 ASP A N 1
ATOM 799 C CA . ASP A 1 96 ? 4.201 -5.466 -19.318 1.00 94.25 96 ASP A CA 1
ATOM 800 C C . ASP A 1 96 ? 4.882 -4.136 -19.667 1.00 94.25 96 ASP A C 1
ATOM 802 O O . ASP A 1 96 ? 5.664 -4.056 -20.616 1.00 94.25 96 ASP A O 1
ATOM 806 N N . LYS A 1 97 ? 4.632 -3.083 -18.878 1.00 94.88 97 LYS A N 1
ATOM 807 C CA . LYS A 1 97 ? 5.307 -1.786 -19.043 1.00 94.88 97 LYS A CA 1
ATOM 808 C C . LYS A 1 97 ? 6.802 -1.872 -18.751 1.00 94.88 97 LYS A C 1
ATOM 810 O O . LYS A 1 97 ? 7.590 -1.284 -19.486 1.00 94.88 97 LYS A O 1
ATOM 815 N N . LEU A 1 98 ? 7.194 -2.590 -17.698 1.00 92.75 98 LEU A N 1
ATOM 816 C CA . LEU A 1 98 ? 8.602 -2.792 -17.353 1.00 92.75 98 LEU A CA 1
ATOM 817 C C . LEU A 1 98 ? 9.331 -3.575 -18.450 1.00 92.75 98 LEU A C 1
ATOM 819 O O . LEU A 1 98 ? 10.414 -3.167 -18.860 1.00 92.75 98 LEU A O 1
ATOM 823 N N . ALA A 1 99 ? 8.700 -4.610 -19.008 1.00 89.31 99 ALA A N 1
ATOM 824 C CA . ALA A 1 99 ? 9.257 -5.361 -20.130 1.00 89.31 99 ALA A CA 1
ATOM 825 C C . ALA A 1 99 ? 9.508 -4.470 -21.363 1.00 89.31 99 ALA A C 1
ATOM 827 O O . ALA A 1 99 ? 10.554 -4.572 -21.999 1.00 89.31 99 ALA A O 1
ATOM 828 N N . GLN A 1 100 ? 8.592 -3.548 -21.684 1.00 88.38 100 GLN A N 1
ATOM 829 C CA . GLN A 1 100 ? 8.786 -2.598 -22.792 1.00 88.38 100 GLN A CA 1
ATOM 830 C C . GLN A 1 100 ? 9.971 -1.647 -22.560 1.00 88.38 100 GLN A C 1
ATOM 832 O O . GLN A 1 100 ? 10.678 -1.297 -23.506 1.00 88.38 100 GLN A O 1
ATOM 837 N N . ILE A 1 101 ? 10.192 -1.222 -21.313 1.00 88.38 101 ILE A N 1
ATOM 838 C CA . ILE A 1 101 ? 11.316 -0.350 -20.947 1.00 88.38 101 ILE A CA 1
ATOM 839 C C . ILE A 1 101 ? 12.644 -1.112 -21.046 1.00 88.38 101 ILE A C 1
ATOM 841 O O . ILE A 1 101 ? 13.593 -0.581 -21.621 1.00 88.38 101 ILE A O 1
ATOM 845 N N . ASP A 1 102 ? 12.702 -2.352 -20.555 1.00 81.88 102 ASP A N 1
ATOM 846 C CA . ASP A 1 102 ? 13.900 -3.201 -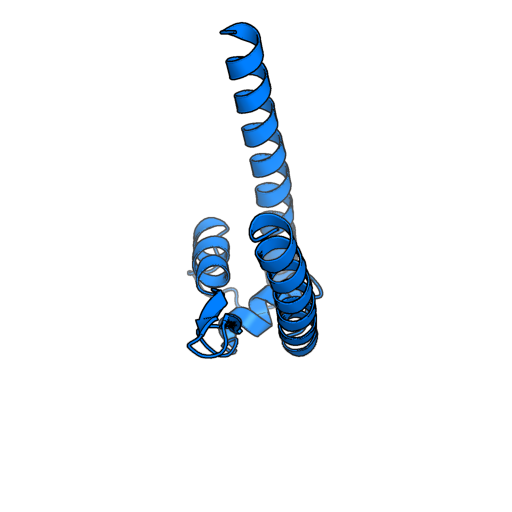20.639 1.00 81.88 102 ASP A CA 1
ATOM 847 C C . ASP A 1 102 ? 14.314 -3.448 -22.100 1.00 81.88 102 ASP A C 1
ATOM 849 O O . ASP A 1 102 ? 15.494 -3.335 -22.443 1.00 81.88 102 ASP A O 1
ATOM 853 N N . VAL A 1 103 ? 13.342 -3.695 -22.989 1.00 74.69 103 VAL A N 1
ATOM 854 C CA . VAL A 1 103 ? 13.595 -3.833 -24.433 1.00 74.69 103 VAL A CA 1
ATOM 855 C C . VAL A 1 103 ? 14.156 -2.538 -25.016 1.00 74.69 103 VAL A C 1
ATOM 857 O O . VAL A 1 103 ? 15.152 -2.575 -25.731 1.00 74.69 103 VAL A O 1
ATOM 860 N N . ARG A 1 104 ? 13.562 -1.383 -24.690 1.00 73.12 104 ARG A N 1
ATOM 861 C CA . ARG A 1 104 ? 14.026 -0.080 -25.189 1.00 73.12 104 ARG A CA 1
ATOM 862 C C . ARG A 1 104 ? 15.457 0.245 -24.757 1.00 73.12 104 ARG A C 1
ATOM 864 O O . ARG A 1 104 ? 16.169 0.878 -25.520 1.00 73.12 104 ARG A O 1
ATOM 871 N N . ASN A 1 105 ? 15.861 -0.156 -23.555 1.00 73.75 105 ASN A N 1
ATOM 872 C CA . ASN A 1 105 ? 17.214 0.083 -23.045 1.00 73.75 105 ASN A CA 1
ATOM 873 C C . ASN A 1 105 ? 18.262 -0.888 -23.621 1.00 73.75 105 ASN A C 1
ATOM 875 O O . ASN A 1 105 ? 19.454 -0.691 -23.397 1.00 73.75 105 ASN A O 1
ATOM 879 N N . SER A 1 106 ? 17.822 -1.935 -24.326 1.00 65.38 106 SER A N 1
ATOM 880 C CA . SER A 1 106 ? 18.679 -2.948 -24.957 1.00 65.38 106 SER A CA 1
ATOM 881 C C . SER A 1 106 ? 18.947 -2.678 -26.449 1.00 65.38 106 SER A C 1
ATOM 883 O O . SER A 1 106 ? 19.633 -3.474 -27.091 1.00 65.38 106 SER A O 1
ATOM 885 N N . ILE A 1 107 ? 18.396 -1.587 -26.997 1.00 52.91 107 ILE A N 1
ATOM 886 C CA . ILE A 1 107 ? 18.550 -1.107 -28.384 1.00 52.91 107 ILE A CA 1
ATOM 887 C C . ILE A 1 107 ? 19.321 0.214 -28.352 1.00 52.91 107 ILE A C 1
ATOM 889 O O . ILE A 1 107 ? 20.207 0.391 -29.216 1.00 52.91 107 ILE A O 1
#

pLDDT: mean 88.01, std 10.26, range [52.91, 97.38]

Radius of gyration: 17.74 Å; Cα contacts (8 Å, |Δi|>4): 66; chains: 1; bounding box: 40×42×47 Å

Sequence (107 aa):
YESEYINNKIFIEFVALIIRNRVYNLLKEEVLKGGKIPRFMTVSSVLNELDKIEMIKGNDDKYHLKYTVTEIQERLLNMFGLSKQEIWRKSLELSDKLAQIDVRNSI

Foldseek 3Di:
DVVVVVVVVVVVVVVVVVVLVVLVVLLVVCVVVVDPDDPQSHSVSLCVLLVLQDWDQDPVRFTAGPDQQDPVNQVSCVSVVHHSVNVRVVSRVVRVVVVVVVVVVVD

Solvent-accessible surface area (backbone atoms only — not comparable to full-atom values): 6190 Å² total; per-residue (Å²): 107,71,70,57,52,50,52,52,51,52,50,53,54,50,52,51,48,53,52,52,51,53,49,44,50,47,53,50,52,47,41,71,75,71,45,85,67,58,94,64,75,41,64,68,48,48,49,60,55,53,64,66,72,41,72,39,75,45,98,82,72,41,46,38,66,71,62,80,84,45,73,68,46,33,56,55,35,45,67,74,75,36,52,60,67,55,52,54,54,50,43,51,56,49,24,55,52,51,47,54,51,56,54,60,75,74,110

Secondary structure (DSSP, 8-state):
-HHHHHHHHHHHHHHHHHHHHHHHHHHHHHHHTT----TT--HHHHHHHHTT--EEE-TTS-EEESSPPPHHHHHHHHHTT--HHHHHHHHHHHHHHHHHHHHHHT-

Mean predicted aligned error: 6.3 Å